Protein AF-A0A810NNA7-F1 (afdb_monomer_lite)

Radius of gyration: 15.78 Å; chains: 1; bounding box: 40×33×38 Å

Foldseek 3Di:
DADPQKAFLEKDKFKDDDPQKGWQWKDFDDPPLVPRGGIDTDMDGAPPDDDDMDMDMDTDIDHDFAKDKWKDKFDWDQFKTKDKTFDDPPKWFSYKIKHKDDDPDPSRFKDWDDFFADDDVSTGITITIMGGHPVGDDGTIMMMMMTIIHD

Secondary structure (DSSP, 8-state):
-PPTT-EEEEEEEEEESSSSEEEEEEEEE---TT---EEEEEEEE-TT--S--EEEEEEEEES--S-EEEEEEPPPBSS--EEEEEPPTT-EEEEEEEEEE-SSSGGGTEEEEEEEEESGGG-SEEEEEEEE-SS--SS-BEEEEEEEEE-

pLDDT: mean 82.57, std 8.94, range [53.72, 94.69]

Structure (mmCIF, N/CA/C/O backbone):
data_AF-A0A810NNA7-F1
#
_entry.id   AF-A0A810NNA7-F1
#
loop_
_atom_site.group_PDB
_atom_site.id
_atom_site.type_symbol
_atom_site.label_atom_id
_atom_site.label_alt_id
_atom_site.label_comp_id
_atom_site.label_asym_id
_atom_site.label_entity_id
_atom_site.label_seq_id
_atom_site.pdbx_PDB_ins_code
_atom_site.Cartn_x
_atom_site.Cartn_y
_atom_site.Cartn_z
_atom_site.occupancy
_atom_site.B_iso_or_equiv
_atom_site.auth_seq_id
_atom_site.auth_comp_id
_atom_site.auth_asym_id
_atom_site.auth_atom_id
_atom_site.pdbx_PDB_model_num
ATOM 1 N N . MET A 1 1 ? -13.422 -13.383 1.425 1.00 84.19 1 MET A N 1
ATOM 2 C CA . MET A 1 1 ? -14.354 -12.296 1.809 1.00 84.19 1 MET A CA 1
ATOM 3 C C . MET A 1 1 ? -14.738 -12.455 3.272 1.00 84.19 1 MET A C 1
ATOM 5 O O . MET A 1 1 ? -14.648 -13.567 3.780 1.00 84.19 1 MET A O 1
ATOM 9 N N . CYS A 1 2 ? -15.146 -11.376 3.935 1.00 86.75 2 CYS A N 1
ATOM 10 C CA . CYS A 1 2 ? -15.689 -11.395 5.289 1.00 86.75 2 CYS A CA 1
ATOM 11 C C . CYS A 1 2 ? -17.140 -11.884 5.304 1.00 86.75 2 CYS A C 1
ATOM 13 O O . CYS A 1 2 ? -17.893 -11.626 4.363 1.00 86.75 2 CYS A O 1
ATOM 15 N N . SER A 1 3 ? -17.526 -12.564 6.386 1.00 88.81 3 SER A N 1
ATOM 16 C CA . SER A 1 3 ? -18.912 -12.962 6.628 1.00 88.81 3 SER A CA 1
ATOM 17 C C . SER A 1 3 ? -19.827 -11.749 6.814 1.00 88.81 3 SER A C 1
ATOM 19 O O . SER A 1 3 ? -19.375 -10.617 7.010 1.00 88.81 3 SER A O 1
ATOM 21 N N . GLU A 1 4 ? -21.136 -11.979 6.726 1.00 85.81 4 GLU A N 1
ATOM 22 C CA . GLU A 1 4 ? -22.126 -10.914 6.830 1.00 85.81 4 GLU A CA 1
ATOM 23 C C . GLU A 1 4 ? -21.995 -10.112 8.136 1.00 85.81 4 GLU A C 1
ATOM 25 O O . GLU A 1 4 ? -21.722 -10.654 9.207 1.00 85.81 4 GLU A O 1
ATOM 30 N N . GLY A 1 5 ? -22.121 -8.785 8.027 1.00 84.19 5 GLY A N 1
ATOM 31 C CA . GLY A 1 5 ? -21.980 -7.852 9.148 1.00 84.19 5 GLY A CA 1
ATOM 32 C C . GLY A 1 5 ? -20.537 -7.591 9.599 1.00 84.19 5 GLY A C 1
ATOM 33 O O . GLY A 1 5 ? -20.304 -6.625 10.324 1.00 84.19 5 GLY A O 1
ATOM 34 N N . LYS A 1 6 ? -19.556 -8.386 9.152 1.00 86.75 6 LYS A N 1
ATOM 35 C CA . LYS A 1 6 ? -18.135 -8.157 9.441 1.00 86.75 6 LYS A CA 1
ATOM 36 C C . LYS A 1 6 ? -17.492 -7.246 8.395 1.00 86.75 6 LYS A C 1
ATOM 38 O O . LYS A 1 6 ? -17.870 -7.251 7.222 1.00 86.75 6 LYS A O 1
ATOM 43 N N . ARG A 1 7 ? -16.485 -6.491 8.827 1.00 86.00 7 ARG A N 1
ATOM 44 C CA . ARG A 1 7 ? -15.628 -5.655 7.978 1.00 86.00 7 ARG A CA 1
ATOM 45 C C . ARG A 1 7 ? -14.187 -6.139 8.060 1.00 86.00 7 ARG A C 1
ATOM 47 O O . ARG A 1 7 ? -13.773 -6.731 9.058 1.00 86.00 7 ARG A O 1
ATOM 54 N N . VAL A 1 8 ? -13.438 -5.916 6.992 1.00 83.88 8 VAL A N 1
ATOM 55 C CA . VAL A 1 8 ? -12.007 -6.202 6.918 1.00 83.88 8 VAL A CA 1
ATOM 56 C C . VAL A 1 8 ? -11.275 -5.288 7.901 1.00 83.88 8 VAL A C 1
ATOM 58 O O . VAL A 1 8 ? -11.387 -4.069 7.840 1.00 83.88 8 VAL A O 1
ATOM 61 N N . LEU A 1 9 ? -10.509 -5.901 8.796 1.00 82.94 9 LEU A N 1
ATOM 62 C CA . LEU A 1 9 ? -9.582 -5.244 9.714 1.00 82.94 9 LEU A CA 1
ATOM 63 C C . LEU A 1 9 ? -8.131 -5.460 9.278 1.00 82.94 9 LEU A C 1
ATOM 65 O O . LEU A 1 9 ? -7.292 -4.584 9.425 1.00 82.94 9 LEU A O 1
ATOM 69 N N . GLY A 1 10 ? -7.850 -6.643 8.733 1.00 79.12 10 GLY A N 1
ATOM 70 C CA . GLY A 1 10 ? -6.534 -7.105 8.310 1.00 79.12 10 GLY A CA 1
ATOM 71 C C . GLY A 1 10 ? -6.601 -7.715 6.912 1.00 79.12 10 GLY A C 1
ATOM 72 O O . GLY A 1 10 ? -7.617 -8.287 6.541 1.00 79.12 10 GLY A O 1
ATOM 73 N N . ILE A 1 11 ? -5.530 -7.630 6.135 1.00 82.62 11 ILE A N 1
ATOM 74 C CA . ILE A 1 11 ? -5.318 -8.350 4.875 1.00 82.62 11 ILE A CA 1
ATOM 75 C C . ILE A 1 11 ? -3.831 -8.677 4.761 1.00 82.62 11 ILE A C 1
ATOM 77 O O . ILE A 1 11 ? -2.976 -7.961 5.293 1.00 82.62 11 ILE A O 1
ATOM 81 N N . GLY A 1 12 ? -3.526 -9.750 4.056 1.00 81.12 12 GLY A N 1
ATOM 82 C CA . GLY A 1 12 ? -2.164 -10.138 3.738 1.00 81.12 12 GLY A CA 1
ATOM 83 C C . GLY A 1 12 ? -2.165 -11.088 2.558 1.00 81.12 12 GLY A C 1
ATOM 84 O O . GLY A 1 12 ? -3.213 -11.582 2.136 1.00 81.12 12 GLY A O 1
ATOM 85 N N . GLY A 1 13 ? -0.994 -11.300 1.985 1.00 83.25 13 GLY A N 1
ATOM 86 C CA . GLY A 1 13 ? -0.861 -12.161 0.831 1.00 83.25 13 GLY A CA 1
ATOM 87 C C . GLY A 1 13 ? 0.577 -12.273 0.372 1.00 83.25 13 GLY A C 1
ATOM 88 O O . GLY A 1 13 ? 1.452 -11.553 0.849 1.00 83.25 13 GLY A O 1
ATOM 89 N N . ALA A 1 14 ? 0.797 -13.205 -0.540 1.00 84.38 14 ALA A N 1
ATOM 90 C CA . ALA A 1 14 ? 2.090 -13.484 -1.131 1.00 84.38 14 ALA A CA 1
ATOM 91 C C . ALA A 1 14 ? 1.912 -13.935 -2.583 1.00 84.38 14 ALA A C 1
ATOM 93 O O . ALA A 1 14 ? 0.919 -14.584 -2.927 1.00 84.38 14 ALA A O 1
ATOM 94 N N . ALA A 1 15 ? 2.901 -13.620 -3.418 1.00 86.62 15 ALA A N 1
ATOM 95 C CA . ALA A 1 15 ? 3.072 -14.305 -4.690 1.00 86.62 15 ALA A CA 1
ATOM 96 C C . ALA A 1 15 ? 3.450 -15.770 -4.422 1.00 86.62 15 ALA A C 1
ATOM 98 O O . ALA A 1 15 ? 4.248 -16.060 -3.530 1.00 86.62 15 ALA A O 1
ATOM 99 N N . VAL A 1 16 ? 2.852 -16.694 -5.171 1.00 87.50 16 VAL A N 1
ATOM 100 C CA . VAL A 1 16 ? 3.096 -18.137 -5.058 1.00 87.50 16 VAL A CA 1
ATOM 101 C C . VAL A 1 16 ? 3.317 -18.744 -6.441 1.00 87.50 16 VAL A C 1
ATOM 103 O O . VAL A 1 16 ? 2.749 -18.274 -7.422 1.00 87.50 16 VAL A O 1
ATOM 106 N N . GLY A 1 17 ? 4.102 -19.820 -6.514 1.00 73.81 17 GLY A N 1
ATOM 107 C CA . GLY A 1 17 ? 4.319 -20.573 -7.755 1.00 73.81 17 GLY A CA 1
ATOM 108 C C . GLY A 1 17 ? 5.411 -19.996 -8.663 1.00 73.81 17 GLY A C 1
ATOM 109 O O . GLY A 1 17 ? 5.123 -19.395 -9.685 1.00 73.81 17 GLY A O 1
ATOM 110 N N . GLY A 1 18 ? 6.677 -20.244 -8.324 1.00 68.94 18 GLY A N 1
ATOM 111 C CA . GLY A 1 18 ? 7.834 -19.895 -9.159 1.00 68.94 18 GLY A CA 1
ATOM 112 C C . GLY A 1 18 ? 8.689 -18.754 -8.604 1.00 68.94 18 GLY A C 1
ATOM 113 O O . GLY A 1 18 ? 8.320 -18.085 -7.640 1.00 68.94 18 GLY A O 1
ATOM 114 N N . HIS A 1 19 ? 9.864 -18.576 -9.206 1.00 73.88 19 HIS A N 1
ATOM 115 C CA . HIS A 1 19 ? 10.753 -17.432 -8.984 1.00 73.88 19 HIS A CA 1
ATOM 116 C C . HIS A 1 19 ? 10.384 -16.318 -9.970 1.00 73.88 19 HIS A C 1
ATOM 118 O O . HIS A 1 19 ? 9.740 -16.610 -10.974 1.00 73.88 19 HIS A O 1
ATOM 124 N N . HIS A 1 20 ? 10.800 -15.077 -9.709 1.00 83.56 20 HIS A N 1
ATOM 125 C CA . HIS A 1 20 ? 10.613 -13.955 -10.642 1.00 83.56 20 HIS A CA 1
ATOM 126 C C . HIS A 1 20 ? 9.165 -13.453 -10.801 1.00 83.56 20 HIS A C 1
ATOM 128 O O . HIS A 1 20 ? 8.763 -12.936 -11.843 1.00 83.56 20 HIS A O 1
ATOM 134 N N . PHE A 1 21 ? 8.368 -13.589 -9.735 1.00 83.44 21 PHE A N 1
ATOM 135 C CA . PHE A 1 21 ? 7.030 -13.010 -9.615 1.00 83.44 21 PHE A CA 1
ATOM 136 C C . PHE A 1 21 ? 6.940 -12.167 -8.351 1.00 83.44 21 PHE A C 1
ATOM 138 O O . PHE A 1 21 ? 7.464 -12.538 -7.299 1.00 83.44 21 PHE A O 1
ATOM 145 N N . LYS A 1 22 ? 6.231 -11.048 -8.442 1.00 80.94 22 LYS A N 1
ATOM 146 C CA . LYS A 1 22 ? 6.091 -10.084 -7.353 1.00 80.94 22 LYS A CA 1
ATOM 147 C C . LYS A 1 22 ? 4.633 -9.758 -7.090 1.00 80.94 22 LYS A C 1
ATOM 149 O O . LYS A 1 22 ? 3.809 -9.706 -8.001 1.00 80.94 22 LYS A O 1
ATOM 154 N N . LEU A 1 23 ? 4.327 -9.540 -5.814 1.00 79.06 23 LEU A N 1
ATOM 155 C CA . LEU A 1 23 ? 3.056 -8.972 -5.390 1.00 79.06 23 LEU A CA 1
ATOM 156 C C . LEU A 1 23 ? 3.078 -7.479 -5.731 1.00 79.06 23 LEU A C 1
ATOM 158 O O . LEU A 1 23 ? 3.846 -6.720 -5.148 1.00 79.06 23 LEU A O 1
ATOM 162 N N . ILE A 1 24 ? 2.252 -7.083 -6.692 1.00 77.75 24 ILE A N 1
ATOM 163 C CA . ILE A 1 24 ? 2.183 -5.712 -7.208 1.00 77.75 24 ILE A CA 1
ATOM 164 C C . ILE A 1 24 ? 1.176 -4.880 -6.426 1.00 77.75 24 ILE A C 1
ATOM 166 O O . ILE A 1 24 ? 1.397 -3.701 -6.153 1.00 77.75 24 ILE A O 1
ATOM 170 N N . SER A 1 25 ? 0.057 -5.497 -6.057 1.00 78.25 25 SER A N 1
ATOM 171 C CA . SER A 1 25 ? -0.989 -4.824 -5.304 1.00 78.25 25 SER A CA 1
ATOM 172 C C . SER A 1 25 ? -1.616 -5.756 -4.289 1.00 78.25 25 SER A C 1
ATOM 174 O O . SER A 1 25 ? -1.780 -6.955 -4.527 1.00 78.25 25 SER A O 1
ATOM 176 N N . ILE A 1 26 ? -1.985 -5.186 -3.144 1.00 77.56 26 ILE A N 1
ATOM 177 C CA . ILE A 1 26 ? -2.857 -5.843 -2.181 1.00 77.56 26 ILE A CA 1
ATOM 178 C C . ILE A 1 26 ? -3.761 -4.798 -1.529 1.00 77.56 26 ILE A C 1
ATOM 180 O O . ILE A 1 26 ? -3.307 -3.941 -0.770 1.00 77.56 26 ILE A O 1
ATOM 184 N N . HIS A 1 27 ? -5.054 -4.841 -1.832 1.00 76.38 27 HIS A N 1
ATOM 185 C CA . HIS A 1 27 ? -6.004 -3.814 -1.404 1.00 76.38 27 HIS A CA 1
ATOM 186 C C . HIS A 1 27 ? -7.381 -4.401 -1.077 1.00 76.38 27 HIS A C 1
ATOM 188 O O . HIS A 1 27 ? -7.747 -5.469 -1.578 1.00 76.38 27 HIS A O 1
ATOM 194 N N . PRO A 1 28 ? -8.168 -3.745 -0.209 1.00 74.62 28 PRO A N 1
ATOM 195 C CA . PRO A 1 28 ? -9.556 -4.125 -0.020 1.00 74.62 28 PRO A CA 1
ATOM 196 C C . PRO A 1 28 ? -10.359 -3.971 -1.318 1.00 74.62 28 PRO A C 1
ATOM 198 O O . PRO A 1 28 ? -10.069 -3.138 -2.177 1.00 74.62 28 PRO A O 1
ATOM 201 N N . HIS A 1 29 ? -11.379 -4.809 -1.457 1.00 69.50 29 HIS A N 1
ATOM 202 C CA . HIS A 1 29 ? -12.368 -4.712 -2.521 1.00 69.50 29 HIS A CA 1
ATOM 203 C C . HIS A 1 29 ? -13.384 -3.640 -2.128 1.00 69.50 29 HIS A C 1
ATOM 205 O O . HIS A 1 29 ? -14.092 -3.826 -1.137 1.00 69.50 29 HIS A O 1
ATOM 211 N N . ASN A 1 30 ? -13.464 -2.568 -2.919 1.00 62.31 30 ASN A N 1
ATOM 212 C CA . ASN A 1 30 ? -14.195 -1.332 -2.628 1.00 62.31 30 ASN A CA 1
ATOM 213 C C . ASN A 1 30 ? -13.622 -0.581 -1.409 1.00 62.31 30 ASN A C 1
ATOM 215 O O . ASN A 1 30 ? -13.561 -1.102 -0.299 1.00 62.31 30 ASN A O 1
ATOM 219 N N . THR A 1 31 ? -13.223 0.675 -1.607 1.00 60.62 31 THR A N 1
ATOM 220 C CA . THR A 1 31 ? -12.681 1.552 -0.549 1.00 60.62 31 THR A CA 1
ATOM 221 C C . THR A 1 31 ? -13.768 2.290 0.236 1.00 60.62 31 THR A C 1
ATOM 223 O O . THR A 1 31 ? -13.461 3.015 1.179 1.00 60.62 31 THR A O 1
ATOM 226 N N . LEU A 1 32 ? -15.045 2.088 -0.113 1.00 59.22 32 LEU A N 1
ATOM 227 C CA . LEU A 1 32 ? -16.169 2.654 0.628 1.00 59.22 32 LEU A CA 1
ATOM 228 C C . LEU A 1 32 ? -16.202 2.068 2.055 1.00 59.22 32 LEU A C 1
ATOM 230 O O . LEU A 1 32 ? -16.292 0.841 2.193 1.00 59.22 32 LEU A O 1
ATOM 234 N N . PRO A 1 33 ? -16.185 2.909 3.110 1.00 53.72 33 PRO A N 1
ATOM 235 C CA . PRO A 1 33 ? -16.073 2.464 4.503 1.00 53.72 33 PRO A CA 1
ATOM 236 C C . PRO A 1 33 ? -17.109 1.408 4.910 1.00 53.72 33 PRO A C 1
ATOM 238 O O . PRO A 1 33 ? -16.816 0.533 5.727 1.00 53.72 33 PRO A O 1
ATOM 241 N N . ASP A 1 34 ? -18.307 1.448 4.316 1.00 58.03 34 ASP A N 1
ATOM 242 C CA . ASP A 1 34 ? -19.434 0.574 4.657 1.00 58.03 34 ASP A CA 1
ATOM 243 C C . ASP A 1 34 ? -19.461 -0.784 3.946 1.00 58.03 34 ASP A C 1
ATOM 245 O O . ASP A 1 34 ? -20.245 -1.660 4.322 1.00 58.03 34 ASP A O 1
ATOM 249 N N . VAL A 1 35 ? -18.573 -1.006 2.971 1.00 65.38 35 VAL A N 1
ATOM 250 C CA . VAL A 1 35 ? -18.588 -2.209 2.113 1.00 65.38 35 VAL A CA 1
ATOM 251 C C . VAL A 1 35 ? -17.230 -2.921 2.074 1.00 65.38 35 VAL A C 1
ATOM 253 O O . VAL A 1 35 ? -16.998 -3.796 1.241 1.00 65.38 35 VAL A O 1
ATOM 256 N N . LEU A 1 36 ? -16.339 -2.608 3.017 1.00 74.88 36 LEU A N 1
ATOM 257 C CA . LEU A 1 36 ? -14.990 -3.172 3.130 1.00 74.88 36 LEU A CA 1
ATOM 258 C C . LEU A 1 36 ? -15.036 -4.652 3.565 1.00 74.88 36 LEU A C 1
ATOM 260 O O . LEU A 1 36 ? -14.809 -4.997 4.723 1.00 74.88 36 LEU A O 1
ATOM 264 N N . ARG A 1 37 ? -15.416 -5.547 2.644 1.00 81.19 37 ARG A N 1
ATOM 265 C CA . ARG A 1 37 ? -15.677 -6.981 2.901 1.00 81.19 37 ARG A CA 1
ATOM 266 C C . ARG A 1 37 ? -14.793 -7.928 2.099 1.00 81.19 37 ARG A C 1
ATOM 268 O O . ARG A 1 37 ? -14.736 -9.121 2.396 1.00 81.19 37 ARG A O 1
ATOM 275 N N . GLY A 1 38 ? -14.142 -7.440 1.055 1.00 80.62 38 GLY A N 1
ATOM 276 C CA . GLY A 1 38 ? -13.303 -8.251 0.181 1.00 80.62 38 GLY A CA 1
ATOM 277 C C . GLY A 1 38 ? -11.877 -7.741 0.144 1.00 80.62 38 GLY A C 1
ATOM 278 O O . GLY A 1 38 ? -11.570 -6.667 0.654 1.00 80.62 38 GLY A O 1
ATOM 279 N N . VAL A 1 39 ? -11.014 -8.537 -0.471 1.00 82.31 39 VAL A N 1
ATOM 280 C CA . VAL A 1 39 ? -9.596 -8.253 -0.649 1.00 82.31 39 VAL A CA 1
ATOM 281 C C . VAL A 1 39 ? -9.202 -8.762 -2.01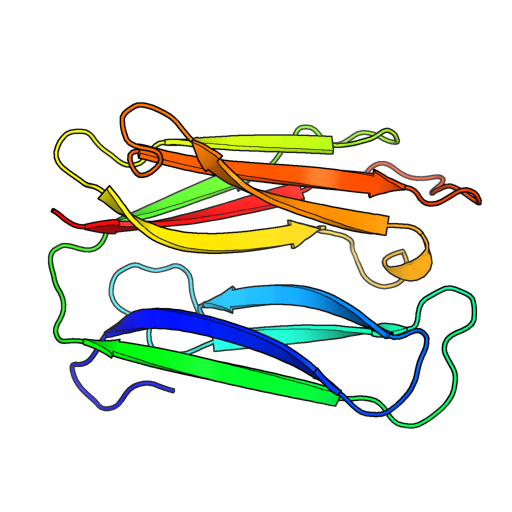8 1.00 82.31 39 VAL A C 1
ATOM 283 O O . VAL A 1 39 ? -9.602 -9.866 -2.384 1.00 82.31 39 VAL A O 1
ATOM 286 N N . SER A 1 40 ? -8.417 -7.967 -2.733 1.00 82.19 40 SER A N 1
ATOM 287 C CA . SER A 1 40 ? -7.821 -8.335 -4.009 1.00 82.19 40 SER A CA 1
ATOM 288 C C . SER A 1 40 ? -6.307 -8.209 -3.920 1.00 82.19 40 SER A C 1
ATOM 290 O O . SER A 1 40 ? -5.778 -7.350 -3.209 1.00 82.19 40 SER A O 1
ATOM 292 N N . ALA A 1 41 ? -5.622 -9.096 -4.629 1.00 83.44 41 ALA A N 1
ATOM 293 C CA . ALA A 1 41 ? -4.180 -9.086 -4.775 1.00 83.44 41 ALA A CA 1
ATOM 294 C C . ALA A 1 41 ? -3.834 -9.301 -6.245 1.00 83.44 41 ALA A C 1
ATOM 296 O O . ALA A 1 41 ? -4.442 -10.155 -6.893 1.00 83.44 41 ALA A O 1
ATOM 297 N N . THR A 1 42 ? -2.851 -8.560 -6.745 1.00 82.62 42 THR A N 1
ATOM 298 C CA . THR A 1 42 ? -2.321 -8.742 -8.099 1.00 82.62 42 THR A CA 1
ATOM 299 C C . THR A 1 42 ? -0.875 -9.183 -8.009 1.00 82.62 42 THR A C 1
ATOM 301 O O . THR A 1 42 ? -0.074 -8.571 -7.302 1.00 82.62 42 THR A O 1
ATOM 304 N N . VAL A 1 43 ? -0.547 -10.251 -8.728 1.00 83.50 43 VAL A N 1
ATOM 305 C CA . VAL A 1 43 ? 0.817 -10.756 -8.888 1.00 83.50 43 VAL A CA 1
ATOM 306 C C . VAL A 1 43 ? 1.172 -10.655 -10.360 1.00 83.50 43 VAL A C 1
ATOM 308 O O . VAL A 1 43 ? 0.350 -10.997 -11.209 1.00 83.50 43 VAL A O 1
ATOM 311 N N . ALA A 1 44 ? 2.381 -10.192 -10.648 1.00 81.31 44 ALA A N 1
ATOM 312 C CA . ALA A 1 44 ? 2.903 -10.099 -12.004 1.00 81.31 44 ALA A CA 1
ATOM 313 C C . ALA A 1 44 ? 4.330 -10.669 -12.071 1.00 81.31 44 ALA A C 1
ATOM 315 O O . ALA A 1 44 ? 5.043 -10.639 -11.060 1.00 81.31 44 ALA A O 1
ATOM 316 N N . PRO A 1 45 ? 4.749 -11.196 -13.235 1.00 81.06 45 PRO A N 1
ATOM 317 C CA . PRO A 1 45 ? 6.151 -11.513 -13.489 1.00 81.06 45 PRO A CA 1
ATOM 318 C C . PRO A 1 45 ? 7.025 -10.251 -13.495 1.00 81.06 45 PRO A C 1
ATOM 320 O O . PRO A 1 45 ? 6.555 -9.168 -13.846 1.00 81.06 45 PRO A O 1
ATOM 323 N N . ASP A 1 46 ? 8.303 -10.404 -13.152 1.00 78.50 46 ASP A N 1
ATOM 324 C CA . ASP A 1 46 ? 9.351 -9.434 -13.499 1.00 78.50 46 ASP A CA 1
ATOM 325 C C . ASP A 1 46 ? 9.824 -9.619 -14.968 1.00 78.50 46 ASP A C 1
ATOM 327 O O . ASP A 1 46 ? 9.193 -10.316 -15.774 1.00 78.50 46 ASP A O 1
ATOM 331 N N . GLU A 1 47 ? 10.915 -8.972 -15.376 1.00 78.50 47 GLU A N 1
ATOM 332 C CA . GLU A 1 47 ? 11.532 -9.057 -16.713 1.00 78.50 47 GLU A CA 1
ATOM 333 C C . GLU A 1 47 ? 11.919 -10.487 -17.117 1.00 78.50 47 GLU A C 1
ATOM 335 O O . GLU A 1 47 ? 11.928 -10.834 -18.299 1.00 78.50 47 GLU A O 1
ATOM 340 N N . THR A 1 48 ? 12.190 -11.337 -16.136 1.00 81.88 48 THR A N 1
ATOM 341 C CA . THR A 1 48 ? 12.662 -12.717 -16.290 1.00 81.88 48 THR A CA 1
ATOM 342 C C . THR A 1 48 ? 11.604 -13.766 -15.935 1.00 81.88 48 THR A C 1
ATOM 344 O O . THR A 1 48 ? 11.816 -14.964 -16.144 1.00 81.88 48 THR A O 1
ATOM 347 N N . GLY A 1 49 ? 10.443 -13.329 -15.435 1.00 76.50 49 GLY A N 1
ATOM 348 C CA . GLY A 1 49 ? 9.351 -14.193 -15.003 1.00 76.50 49 GLY A CA 1
ATOM 349 C C . GLY A 1 49 ? 8.810 -15.096 -16.112 1.00 76.50 49 GLY A C 1
ATOM 350 O O . GLY A 1 49 ? 8.330 -14.639 -17.149 1.00 76.50 49 GLY A O 1
ATOM 351 N N . CYS A 1 50 ? 8.836 -16.405 -15.864 1.00 71.44 50 CYS A N 1
ATOM 352 C CA . CYS A 1 50 ? 8.248 -17.424 -16.727 1.00 71.44 50 CYS A CA 1
ATOM 353 C C . CYS A 1 50 ? 7.639 -18.559 -15.884 1.00 71.44 50 CYS A C 1
ATOM 355 O O . CYS A 1 50 ? 8.129 -18.883 -14.804 1.00 71.44 50 CYS A O 1
ATOM 357 N N . GLY A 1 51 ? 6.543 -19.165 -16.356 1.00 79.50 51 GLY A N 1
ATOM 358 C CA . GLY A 1 51 ? 5.865 -20.274 -15.667 1.00 79.50 51 GLY A CA 1
ATOM 359 C C . GLY A 1 51 ? 4.513 -19.922 -15.035 1.00 79.50 51 GLY A C 1
ATOM 360 O O . GLY A 1 51 ? 3.919 -18.886 -15.324 1.00 79.50 51 GLY A O 1
ATOM 361 N N . ARG A 1 52 ? 3.982 -20.846 -14.218 1.00 84.12 52 ARG A N 1
ATOM 362 C CA . ARG A 1 52 ? 2.672 -20.711 -13.558 1.00 84.12 52 ARG A CA 1
ATOM 363 C C . ARG A 1 52 ? 2.823 -20.070 -12.190 1.00 84.12 52 ARG A C 1
ATOM 365 O O . ARG A 1 52 ? 3.332 -20.720 -11.285 1.00 84.12 52 ARG A O 1
ATOM 372 N N . PHE A 1 53 ? 2.261 -18.882 -12.049 1.00 86.69 53 PHE A N 1
ATOM 373 C CA . PHE A 1 53 ? 2.210 -18.124 -10.810 1.00 86.69 53 PHE A CA 1
ATOM 374 C C . PHE A 1 53 ? 0.773 -17.937 -10.329 1.00 86.69 53 PHE A C 1
ATOM 376 O O . PHE A 1 53 ? -0.197 -18.172 -11.053 1.00 86.69 53 PHE A O 1
ATOM 383 N N . GLY A 1 54 ? 0.643 -17.487 -9.089 1.00 87.69 54 GLY A N 1
ATOM 384 C CA . GLY A 1 54 ? -0.616 -17.088 -8.492 1.00 87.69 54 GLY A CA 1
ATOM 385 C C . GLY A 1 54 ? -0.403 -16.185 -7.286 1.00 87.69 54 GLY A C 1
ATOM 386 O O . GLY A 1 54 ? 0.721 -15.851 -6.909 1.00 87.69 54 GLY A O 1
ATOM 387 N N . ALA A 1 55 ? -1.512 -15.813 -6.661 1.00 87.38 55 ALA A N 1
ATOM 388 C CA . ALA A 1 55 ? -1.526 -15.095 -5.399 1.00 87.38 55 ALA A CA 1
ATOM 389 C C . ALA A 1 55 ? -2.196 -15.965 -4.336 1.00 87.38 55 ALA A C 1
ATOM 391 O O . ALA A 1 55 ? -3.276 -16.513 -4.565 1.00 87.38 55 ALA A O 1
ATOM 392 N N . TRP A 1 56 ? -1.589 -16.052 -3.155 1.00 87.88 56 TRP A N 1
ATO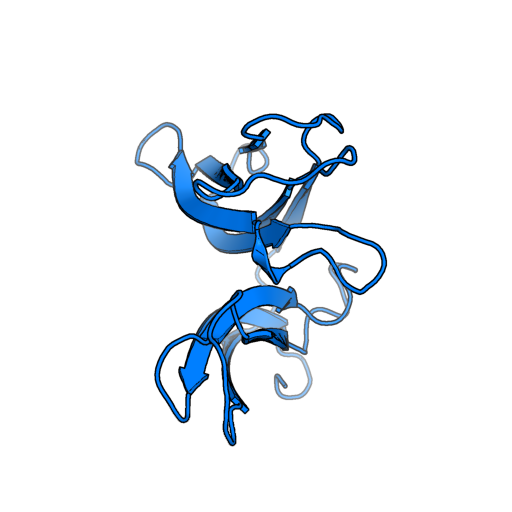M 393 C CA . TRP A 1 56 ? -2.307 -16.445 -1.949 1.00 87.88 56 TRP A CA 1
ATOM 394 C C . TRP A 1 56 ? -2.674 -15.179 -1.182 1.00 87.88 56 TRP A C 1
ATOM 396 O O . TRP A 1 56 ? -1.809 -14.347 -0.920 1.00 87.88 56 TRP A O 1
ATOM 406 N N . VAL A 1 57 ? -3.953 -15.008 -0.847 1.00 87.56 57 VAL A N 1
ATOM 407 C CA . VAL A 1 57 ? -4.472 -13.797 -0.204 1.00 87.56 57 VAL A CA 1
ATOM 408 C C . VAL A 1 57 ? -5.466 -14.155 0.892 1.00 87.56 57 VAL A C 1
ATOM 410 O O . VAL A 1 57 ? -6.269 -15.077 0.745 1.00 87.56 57 VAL A O 1
ATOM 413 N N . TYR A 1 58 ? -5.425 -13.417 1.997 1.00 87.25 58 TYR A N 1
ATOM 414 C CA . TYR A 1 58 ? -6.334 -13.591 3.122 1.00 87.25 58 TYR A CA 1
ATOM 415 C C . TYR A 1 58 ? -6.813 -12.248 3.679 1.00 87.25 58 TYR A C 1
ATOM 417 O O . TYR A 1 58 ? -6.197 -11.199 3.478 1.00 87.25 58 TYR A O 1
ATOM 425 N N . ALA A 1 59 ? -7.928 -12.305 4.406 1.00 87.31 59 ALA A N 1
ATOM 426 C CA . ALA A 1 59 ? -8.510 -11.186 5.132 1.00 87.31 59 ALA A CA 1
ATOM 427 C C . ALA A 1 59 ? -8.771 -11.590 6.589 1.00 87.31 59 ALA A C 1
ATOM 429 O O . ALA A 1 59 ? -9.222 -12.702 6.855 1.00 87.31 59 ALA A O 1
ATOM 430 N N . ILE A 1 60 ? -8.528 -10.669 7.514 1.00 87.38 60 ILE A N 1
ATOM 431 C CA . ILE A 1 60 ? -8.903 -10.745 8.925 1.00 87.38 60 ILE A CA 1
ATOM 432 C C . ILE A 1 60 ? -10.116 -9.841 9.098 1.00 87.38 60 ILE A C 1
ATOM 434 O O . ILE A 1 60 ? -10.077 -8.667 8.727 1.00 87.38 60 ILE A O 1
ATOM 438 N N . CYS A 1 61 ? -11.192 -10.386 9.651 1.00 88.12 61 CYS A N 1
ATOM 439 C CA . CYS A 1 61 ? -12.485 -9.719 9.715 1.00 88.12 61 CYS A CA 1
ATOM 440 C C . CYS A 1 61 ? -12.922 -9.508 11.165 1.00 88.12 61 CYS A C 1
ATOM 442 O O . CYS A 1 61 ? -12.773 -10.400 11.999 1.00 88.12 61 CYS A O 1
ATOM 444 N N . SER A 1 62 ? -13.517 -8.354 11.453 1.00 86.00 62 SER A N 1
ATOM 445 C CA . SER A 1 62 ? -14.059 -8.009 12.770 1.00 86.00 62 SER A CA 1
ATOM 446 C C . SER A 1 62 ? -15.461 -7.415 12.651 1.00 86.00 62 SER A C 1
ATOM 448 O O . SER A 1 62 ? -15.939 -7.122 11.555 1.00 86.00 62 SER A O 1
ATOM 450 N N . ASN A 1 63 ? -16.142 -7.219 13.785 1.00 87.38 63 ASN A N 1
ATOM 451 C CA . ASN A 1 63 ? -17.261 -6.272 13.813 1.00 87.38 63 ASN A CA 1
ATOM 452 C C . ASN A 1 63 ? -16.752 -4.872 13.402 1.00 87.38 63 ASN A C 1
ATOM 454 O O . ASN A 1 63 ? -15.561 -4.600 13.587 1.00 87.38 63 ASN A O 1
ATOM 458 N N . PRO A 1 64 ? -17.605 -3.992 12.849 1.00 78.50 64 PRO A N 1
ATOM 459 C CA . PRO A 1 64 ? -17.225 -2.609 12.570 1.00 78.50 64 PRO A CA 1
ATOM 460 C C . PRO A 1 64 ? -16.739 -1.912 13.849 1.00 78.50 64 PRO A C 1
ATOM 462 O O . PRO A 1 64 ? -17.414 -1.988 14.873 1.00 78.50 64 PRO A O 1
ATOM 465 N N . ILE A 1 65 ? -15.589 -1.236 13.789 1.00 78.56 65 ILE A N 1
ATOM 466 C CA . ILE A 1 65 ? -14.963 -0.558 14.944 1.00 78.56 65 ILE A 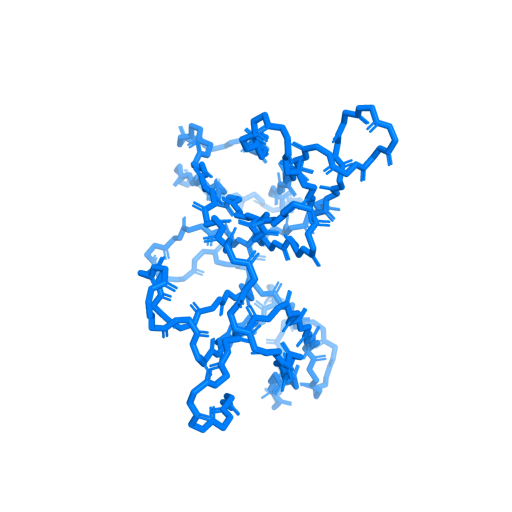CA 1
ATOM 467 C C . ILE A 1 65 ? -14.712 0.941 14.701 1.00 78.56 65 ILE A C 1
ATOM 469 O O . ILE A 1 65 ? -13.671 1.455 15.075 1.00 78.56 65 ILE A O 1
ATOM 473 N N . GLY A 1 66 ? -15.627 1.665 14.047 1.00 75.62 66 GLY A N 1
ATOM 474 C CA . GLY A 1 66 ? -15.376 3.079 13.708 1.00 75.62 66 GLY A CA 1
ATOM 475 C C . GLY A 1 66 ? -14.160 3.229 12.785 1.00 75.62 66 GLY A C 1
ATOM 476 O O . GLY A 1 66 ? -13.231 3.976 13.069 1.00 75.62 66 GLY A O 1
ATOM 477 N N . GLN A 1 67 ? -14.134 2.429 11.717 1.00 79.69 67 GLN A N 1
ATOM 478 C CA . GLN A 1 67 ? -12.994 2.334 10.811 1.00 79.69 67 GLN A CA 1
ATOM 479 C C . GLN A 1 67 ? -12.972 3.500 9.822 1.00 79.69 67 GLN A C 1
ATOM 481 O O . GLN A 1 67 ? -13.986 3.821 9.202 1.00 79.69 67 GLN A O 1
ATOM 486 N N . HIS A 1 68 ? -11.787 4.059 9.616 1.00 83.38 68 HIS A N 1
ATOM 487 C CA . HIS A 1 68 ? -11.493 5.075 8.620 1.00 83.38 68 HIS A CA 1
ATOM 488 C C . HIS A 1 68 ? -10.513 4.505 7.603 1.00 83.38 68 HIS A C 1
ATOM 490 O O . HIS A 1 68 ? -9.440 4.028 7.968 1.00 83.38 68 HIS A O 1
ATOM 496 N N . VAL A 1 69 ? -10.872 4.570 6.325 1.00 85.06 69 VAL A N 1
ATOM 497 C CA . VAL A 1 69 ? -9.914 4.342 5.245 1.00 85.06 69 VAL A CA 1
ATOM 498 C C . VAL A 1 69 ? -9.276 5.681 4.929 1.00 85.06 69 VAL A C 1
ATOM 500 O O . VAL A 1 69 ? -9.985 6.637 4.619 1.00 85.06 69 VAL A O 1
ATOM 503 N N . VAL A 1 70 ? -7.955 5.747 5.017 1.00 89.12 70 VAL A N 1
ATOM 504 C CA . VAL A 1 70 ? -7.179 6.878 4.510 1.00 89.12 70 VAL A CA 1
ATOM 505 C C . VAL A 1 70 ? -6.322 6.405 3.355 1.00 89.12 70 VAL A C 1
ATOM 507 O O . VAL A 1 70 ? -5.835 5.273 3.367 1.00 89.12 70 VAL A O 1
ATOM 510 N N . SER A 1 71 ? -6.144 7.265 2.364 1.00 90.38 71 SER A N 1
ATOM 511 C CA . SER A 1 71 ? -5.324 6.976 1.197 1.00 90.38 71 SER A CA 1
ATOM 512 C C . SER A 1 71 ? -4.681 8.237 0.651 1.00 90.38 71 SER A C 1
ATOM 514 O O . SER A 1 71 ? -5.209 9.334 0.840 1.00 90.38 71 SER A O 1
ATOM 516 N N . ALA A 1 72 ? -3.556 8.070 -0.030 1.00 92.50 72 ALA A N 1
ATOM 517 C CA . ALA A 1 72 ? -2.896 9.133 -0.768 1.00 92.50 72 ALA A CA 1
ATOM 518 C C . ALA A 1 72 ? -2.133 8.549 -1.955 1.00 92.50 72 ALA A C 1
ATOM 520 O O . ALA A 1 72 ? -1.579 7.452 -1.859 1.00 92.50 72 ALA A O 1
ATOM 521 N N . ASP A 1 73 ? -2.073 9.323 -3.028 1.00 92.69 73 ASP A N 1
ATOM 522 C CA . ASP A 1 73 ? -1.229 9.065 -4.186 1.00 92.69 73 ASP A CA 1
ATOM 523 C C . ASP A 1 73 ? 0.040 9.914 -4.084 1.00 92.69 73 ASP A C 1
ATOM 525 O O . ASP A 1 73 ? 0.005 11.056 -3.608 1.00 92.69 73 ASP A O 1
ATOM 529 N N . SER A 1 74 ? 1.176 9.357 -4.499 1.00 93.38 74 SER A N 1
ATOM 530 C CA . SER A 1 74 ? 2.367 10.163 -4.752 1.00 93.38 74 SER A CA 1
ATOM 531 C C . SER A 1 74 ? 2.142 11.067 -5.960 1.00 93.38 74 SER A C 1
ATOM 533 O O . SER A 1 74 ? 1.203 10.894 -6.735 1.00 93.38 74 SER A O 1
ATOM 535 N N . VAL A 1 75 ? 3.061 12.008 -6.159 1.00 90.81 75 VAL A N 1
ATOM 536 C CA . VAL A 1 75 ? 3.195 12.657 -7.465 1.00 90.81 75 VAL A CA 1
ATOM 537 C C . VAL A 1 75 ? 3.454 11.607 -8.549 1.00 90.81 75 VAL A C 1
ATOM 539 O O . VAL A 1 75 ? 4.039 10.557 -8.266 1.00 90.81 75 VAL A O 1
ATOM 542 N N . GLU A 1 76 ? 3.006 11.896 -9.767 1.00 89.75 76 GLU A N 1
ATOM 543 C CA . GLU A 1 76 ? 3.386 11.135 -10.955 1.00 89.75 76 GLU A CA 1
ATOM 544 C C . GLU A 1 76 ? 4.770 11.596 -11.404 1.00 89.75 76 GLU A C 1
ATOM 546 O O . GLU A 1 76 ? 4.992 12.791 -11.614 1.00 89.75 76 GLU A O 1
ATOM 551 N N . SER A 1 77 ? 5.718 10.664 -11.467 1.00 86.81 77 SER A N 1
ATOM 552 C CA . SER A 1 77 ? 7.067 10.940 -11.958 1.00 86.81 77 SER A CA 1
ATOM 553 C C . SER A 1 77 ? 7.767 9.674 -12.438 1.00 86.81 77 SER A C 1
ATOM 555 O O . SER A 1 77 ? 7.454 8.581 -11.966 1.00 86.81 77 SER A O 1
ATOM 557 N N . SER A 1 78 ? 8.754 9.837 -13.316 1.00 84.50 78 SER A N 1
ATOM 558 C CA . SER A 1 78 ? 9.649 8.787 -13.822 1.00 84.50 78 SER A CA 1
ATOM 559 C C . SER A 1 78 ? 10.852 8.507 -12.897 1.00 84.50 78 SER A C 1
ATOM 561 O O . SER A 1 78 ? 11.962 8.235 -13.357 1.00 84.50 78 SER A O 1
ATOM 563 N N . ILE A 1 79 ? 10.705 8.722 -11.587 1.00 85.06 79 ILE A N 1
ATOM 564 C CA . ILE A 1 79 ? 11.745 8.446 -10.582 1.00 85.06 79 ILE A CA 1
ATOM 565 C C . ILE A 1 79 ? 11.138 7.688 -9.403 1.00 85.06 79 ILE A C 1
ATOM 567 O O . ILE A 1 79 ? 9.939 7.455 -9.342 1.00 85.06 79 ILE A O 1
ATOM 571 N N . ASN A 1 80 ? 11.957 7.320 -8.416 1.00 88.38 80 ASN A N 1
ATOM 572 C CA . ASN A 1 80 ? 11.472 6.665 -7.202 1.00 88.38 80 ASN A CA 1
ATOM 573 C C . ASN A 1 80 ? 10.389 7.495 -6.502 1.00 88.38 80 ASN A C 1
ATOM 575 O O . ASN A 1 80 ? 10.649 8.602 -6.026 1.00 88.38 80 ASN A O 1
ATOM 579 N N . ASN A 1 81 ? 9.201 6.910 -6.373 1.00 91.38 81 ASN A N 1
ATOM 580 C CA . ASN A 1 81 ? 8.043 7.558 -5.780 1.00 91.38 81 ASN A CA 1
ATOM 581 C C . ASN A 1 81 ? 7.759 7.043 -4.366 1.00 91.38 81 ASN A C 1
ATOM 583 O O . ASN A 1 81 ? 7.900 5.857 -4.052 1.00 91.38 81 ASN A O 1
ATOM 587 N N . GLY A 1 82 ? 7.297 7.949 -3.508 1.00 92.81 82 GLY A N 1
ATOM 588 C CA . GLY A 1 82 ? 6.866 7.626 -2.156 1.00 92.81 82 GLY A CA 1
ATOM 589 C C . GLY A 1 82 ? 5.804 8.588 -1.650 1.00 92.81 82 GLY A C 1
ATOM 590 O O . GLY A 1 82 ? 5.741 9.743 -2.067 1.00 92.81 82 GLY A O 1
ATOM 591 N N . VAL A 1 83 ? 4.958 8.096 -0.750 1.00 94.69 83 VAL A N 1
ATOM 592 C CA . VAL A 1 83 ? 3.878 8.874 -0.147 1.00 94.69 83 VAL A CA 1
ATOM 593 C C . VAL A 1 83 ? 3.589 8.380 1.265 1.00 94.69 83 VAL A C 1
ATOM 595 O O . VAL A 1 83 ? 3.674 7.188 1.565 1.00 94.69 83 VAL A O 1
ATOM 598 N N . SER A 1 84 ? 3.226 9.316 2.134 1.00 94.06 84 SER A N 1
ATOM 599 C CA . SER A 1 84 ? 2.767 9.049 3.492 1.00 94.06 84 SER A CA 1
ATOM 600 C C . SER A 1 84 ? 1.336 9.548 3.662 1.00 94.06 84 SER A C 1
ATOM 602 O O . SER A 1 84 ? 1.002 10.640 3.207 1.00 94.06 84 SER A O 1
ATOM 604 N N . VAL A 1 85 ? 0.502 8.786 4.371 1.00 93.31 85 VAL A N 1
ATOM 605 C CA . VAL A 1 85 ? -0.843 9.227 4.769 1.00 93.31 85 VAL A CA 1
ATOM 606 C C . VAL A 1 85 ? -1.108 8.941 6.243 1.00 93.31 85 VAL A C 1
ATOM 608 O O . VAL A 1 85 ? -0.901 7.830 6.738 1.00 93.31 85 VAL A O 1
ATOM 611 N N . ALA A 1 86 ? -1.550 9.976 6.957 1.00 94.00 86 ALA A N 1
ATOM 612 C CA . ALA A 1 86 ? -1.821 9.914 8.384 1.00 94.00 86 ALA A CA 1
ATOM 613 C C . ALA A 1 86 ? -3.239 9.407 8.672 1.00 94.00 86 ALA A C 1
ATOM 615 O O . ALA A 1 86 ? -4.202 9.760 7.990 1.00 94.00 86 ALA A O 1
ATOM 616 N N . CYS A 1 87 ? -3.364 8.622 9.737 1.00 93.19 87 CYS A N 1
ATOM 617 C CA . CYS A 1 87 ? -4.642 8.317 10.355 1.00 93.19 87 CYS A CA 1
ATOM 618 C C . CYS A 1 87 ? -5.233 9.571 11.025 1.00 93.19 87 CYS A C 1
ATOM 620 O O . CYS A 1 87 ? -4.480 10.400 11.548 1.00 93.19 87 CYS A O 1
ATOM 622 N N . PRO A 1 88 ? -6.571 9.705 11.075 1.00 92.38 88 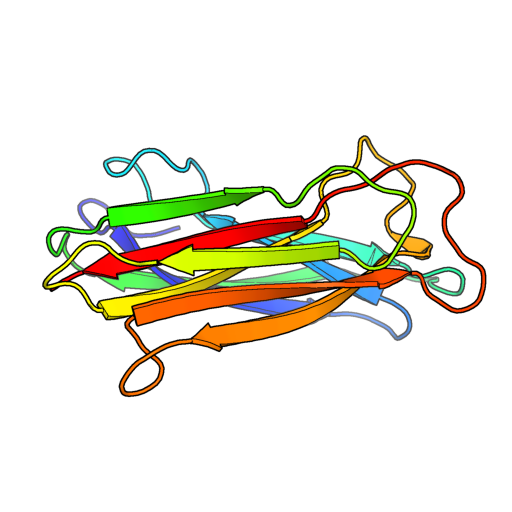PRO A N 1
ATOM 623 C CA . PRO A 1 88 ? -7.223 10.776 11.819 1.00 92.38 88 PRO A CA 1
ATOM 624 C C . PRO A 1 88 ? -6.804 10.807 13.293 1.00 92.38 88 PRO A C 1
ATOM 626 O O . PRO A 1 88 ? -6.499 9.772 13.897 1.00 92.38 88 PRO A O 1
ATOM 629 N N . ALA A 1 89 ? -6.835 11.998 13.895 1.00 90.62 89 ALA A N 1
ATOM 630 C CA . ALA A 1 89 ? -6.548 12.166 15.316 1.00 90.62 89 ALA A CA 1
ATOM 631 C C . ALA A 1 89 ? -7.436 11.244 16.173 1.00 90.62 89 ALA A C 1
ATOM 633 O O . ALA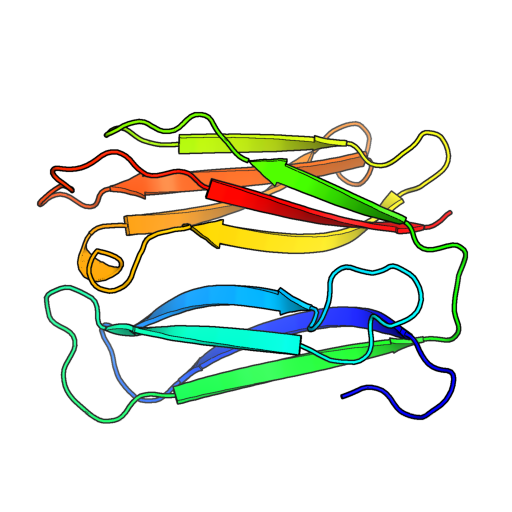 A 1 89 ? -8.634 11.119 15.929 1.00 90.62 89 ALA A O 1
ATOM 634 N N . GLY A 1 90 ? -6.836 10.597 17.175 1.00 89.75 90 GLY A N 1
ATOM 635 C CA . GLY A 1 90 ? -7.536 9.643 18.042 1.00 89.75 90 GLY A CA 1
ATOM 636 C C . GLY A 1 90 ? -7.696 8.234 17.463 1.00 89.75 90 GLY A C 1
ATOM 637 O O . GLY A 1 90 ? -8.324 7.411 18.112 1.00 89.75 90 GLY A O 1
ATOM 638 N N . THR A 1 91 ? -7.117 7.940 16.293 1.00 90.88 91 THR A N 1
ATOM 639 C CA . THR A 1 91 ? -7.107 6.591 15.704 1.00 90.88 91 THR A CA 1
ATOM 640 C C . THR A 1 91 ? -5.682 6.076 15.496 1.00 90.88 91 THR A C 1
ATOM 642 O O . THR A 1 91 ? -4.720 6.852 15.440 1.00 90.88 91 THR A O 1
ATOM 645 N N . LYS A 1 92 ? -5.534 4.755 15.401 1.00 91.44 92 LYS A N 1
ATOM 646 C CA . LYS A 1 92 ? -4.286 4.048 15.105 1.00 91.44 92 LYS A CA 1
ATOM 647 C C . LYS A 1 92 ? -4.431 3.191 13.863 1.00 91.44 92 LYS A C 1
ATOM 649 O O . LYS A 1 92 ? -5.529 2.800 13.484 1.00 91.44 92 LYS A O 1
ATOM 654 N N . VAL A 1 93 ? -3.305 2.894 13.228 1.00 90.31 93 VAL A N 1
ATOM 655 C CA . VAL A 1 93 ? -3.245 1.972 12.100 1.00 90.31 93 VAL A CA 1
ATOM 656 C C . VAL A 1 93 ? -3.523 0.554 12.591 1.00 90.31 93 VAL A C 1
ATOM 658 O O . VAL A 1 93 ? -2.775 0.014 13.399 1.00 90.31 93 VAL A O 1
ATOM 661 N N . HIS A 1 94 ? -4.553 -0.080 12.041 1.00 86.56 94 HIS A N 1
ATOM 662 C CA . HIS A 1 94 ? -4.767 -1.526 12.168 1.00 86.56 94 HIS A CA 1
ATOM 663 C C . HIS A 1 94 ? -4.197 -2.284 10.966 1.00 86.56 94 HIS A C 1
ATOM 665 O O . HIS A 1 94 ? -3.992 -3.498 11.014 1.00 86.56 94 HIS A O 1
ATOM 671 N N . ARG A 1 95 ? -3.971 -1.566 9.861 1.00 83.19 95 ARG A N 1
ATOM 672 C CA . ARG A 1 95 ? -3.677 -2.132 8.553 1.00 83.19 95 ARG A CA 1
ATOM 673 C C . ARG A 1 95 ? -3.024 -1.115 7.639 1.00 83.19 95 ARG A C 1
ATOM 675 O O . ARG A 1 95 ? -3.492 0.016 7.561 1.00 83.19 95 ARG A O 1
ATOM 682 N N . VAL A 1 96 ? -2.082 -1.586 6.833 1.00 86.25 96 VAL A N 1
ATOM 683 C CA . VAL A 1 96 ? -1.513 -0.842 5.710 1.00 86.25 96 VAL A CA 1
ATOM 684 C C . VAL A 1 96 ? -1.619 -1.625 4.412 1.00 86.25 96 VAL A C 1
ATOM 686 O O . VAL A 1 96 ? -1.736 -2.854 4.415 1.00 86.25 96 VAL A O 1
ATOM 689 N N . GLY A 1 97 ? -1.527 -0.917 3.300 1.00 83.88 97 GLY A N 1
ATOM 690 C CA . GLY A 1 97 ? -1.159 -1.509 2.032 1.00 83.88 97 GLY A CA 1
ATOM 691 C C . GLY A 1 97 ? -0.758 -0.455 1.019 1.00 83.88 97 GLY A C 1
ATOM 692 O O . GLY A 1 97 ? -0.817 0.748 1.272 1.00 83.88 97 GLY A O 1
ATOM 693 N N . ALA A 1 98 ? -0.319 -0.956 -0.124 1.00 85.12 98 ALA A N 1
ATOM 694 C CA . ALA A 1 98 ? 0.167 -0.146 -1.215 1.00 85.12 98 ALA A CA 1
ATOM 695 C C . ALA A 1 98 ? -0.120 -0.832 -2.543 1.00 85.12 98 ALA A C 1
ATOM 697 O O . ALA A 1 98 ? -0.233 -2.063 -2.611 1.00 85.12 98 ALA A O 1
ATOM 698 N N . PHE A 1 99 ? -0.191 -0.031 -3.590 1.00 83.88 99 PHE A N 1
ATOM 699 C CA . PHE A 1 99 ? -0.014 -0.502 -4.950 1.00 83.88 99 PHE A CA 1
ATOM 700 C C . PHE A 1 99 ? 0.695 0.574 -5.758 1.00 83.88 99 PHE A C 1
ATOM 702 O O . PHE A 1 99 ? 0.547 1.763 -5.495 1.00 83.88 99 PHE A O 1
ATOM 709 N N . ILE A 1 100 ? 1.494 0.150 -6.723 1.00 83.50 100 ILE A N 1
ATOM 710 C CA . ILE A 1 100 ? 1.910 1.038 -7.807 1.00 83.50 100 ILE A CA 1
ATOM 711 C C . ILE A 1 100 ? 0.704 1.131 -8.746 1.00 83.50 100 ILE A C 1
ATOM 713 O O . ILE A 1 100 ? 0.001 0.132 -8.898 1.00 83.50 100 ILE A O 1
ATOM 717 N N . ASN A 1 101 ? 0.407 2.289 -9.324 1.00 76.94 101 ASN A N 1
ATOM 718 C CA . ASN A 1 101 ? -0.704 2.434 -10.260 1.00 76.94 101 ASN A CA 1
ATOM 719 C C . ASN A 1 101 ? -0.165 2.680 -11.665 1.00 76.94 101 ASN A C 1
ATOM 721 O O . ASN A 1 101 ? 0.587 3.624 -11.887 1.00 76.94 101 ASN A O 1
ATOM 725 N N . LEU A 1 102 ? -0.548 1.809 -12.593 1.00 67.44 102 LEU A N 1
ATOM 726 C CA . LEU A 1 102 ? -0.167 1.858 -13.992 1.00 67.44 102 LEU A CA 1
ATOM 727 C C . LEU A 1 102 ? -1.304 1.271 -14.828 1.00 67.44 102 LEU A C 1
ATOM 729 O O . LEU A 1 102 ? -1.836 0.201 -14.511 1.00 67.44 102 LEU A O 1
ATOM 733 N N . GLY A 1 103 ? -1.652 1.930 -15.930 1.00 54.28 103 GLY A N 1
ATOM 734 C CA . GLY A 1 103 ? -2.417 1.287 -16.992 1.00 54.28 103 GLY A CA 1
ATOM 735 C C . GLY A 1 103 ? -1.580 0.140 -17.562 1.00 54.28 103 GLY A C 1
ATOM 736 O O . GLY A 1 103 ? -0.579 0.401 -18.203 1.00 54.28 103 GLY A O 1
ATOM 737 N N . PHE A 1 104 ? -1.950 -1.098 -17.221 1.00 55.00 104 PHE A N 1
ATOM 738 C CA . PHE A 1 104 ? -1.511 -2.401 -17.752 1.00 55.00 104 PHE A CA 1
ATOM 739 C C . PHE A 1 104 ? -0.233 -2.425 -18.621 1.00 55.00 104 PHE A C 1
ATOM 741 O O . PHE A 1 104 ? -0.278 -1.937 -19.740 1.00 55.00 104 PHE A O 1
ATOM 748 N N . GLU A 1 105 ? 0.828 -3.083 -18.112 1.00 54.47 105 GLU A N 1
ATOM 749 C CA . GLU A 1 105 ? 2.119 -3.494 -18.749 1.00 54.47 105 GLU A CA 1
ATOM 750 C C . GLU A 1 105 ? 3.407 -3.096 -17.980 1.00 54.47 105 GLU A C 1
ATOM 752 O O . GLU A 1 105 ? 4.333 -3.909 -17.950 1.00 54.47 105 GLU A O 1
ATOM 757 N N . PRO A 1 106 ? 3.512 -1.969 -17.248 1.00 62.28 106 PRO A N 1
ATOM 758 C CA . PRO A 1 106 ? 4.822 -1.508 -16.766 1.00 62.28 106 PRO A CA 1
ATOM 759 C C . PRO A 1 106 ? 5.242 -1.997 -15.380 1.00 62.28 106 PRO A C 1
ATOM 761 O O . PRO A 1 106 ? 6.219 -1.550 -14.784 1.00 62.28 106 PRO A O 1
ATOM 764 N N . TRP A 1 107 ? 4.534 -3.003 -14.876 1.00 65.50 107 TRP A N 1
ATOM 765 C CA . TRP A 1 107 ? 4.804 -3.629 -13.587 1.00 65.50 107 TRP A CA 1
ATOM 766 C C . TRP A 1 107 ? 6.170 -4.295 -13.504 1.00 65.50 107 TRP A C 1
ATOM 768 O O . TRP A 1 107 ? 6.617 -4.583 -12.400 1.00 65.50 107 TRP A O 1
ATOM 778 N N . ARG A 1 108 ? 6.811 -4.580 -14.642 1.00 72.00 108 ARG A N 1
ATOM 779 C CA . ARG A 1 108 ? 8.055 -5.353 -14.707 1.00 72.00 108 ARG A CA 1
ATOM 780 C C . ARG A 1 108 ? 9.211 -4.578 -14.089 1.00 72.00 108 ARG A C 1
ATOM 782 O O . ARG A 1 108 ? 9.822 -5.119 -13.181 1.00 72.00 108 ARG A O 1
ATOM 789 N N . HIS A 1 109 ? 9.310 -3.284 -14.377 1.00 79.88 109 HIS A N 1
ATOM 790 C CA . HIS A 1 109 ? 10.395 -2.432 -13.891 1.00 79.88 109 HIS A CA 1
ATOM 791 C C . HIS A 1 109 ? 10.144 -1.832 -12.507 1.00 79.88 109 HIS A C 1
ATOM 793 O O . HIS A 1 109 ? 11.054 -1.285 -11.906 1.00 79.88 109 HIS A O 1
ATOM 799 N N . LEU A 1 110 ? 8.924 -1.901 -11.962 1.00 82.88 110 LEU A N 1
ATOM 800 C CA . LEU A 1 110 ? 8.580 -1.190 -10.724 1.00 82.88 110 LEU A CA 1
ATOM 801 C C . LEU A 1 110 ? 8.396 -2.130 -9.535 1.00 82.88 110 LEU A C 1
ATOM 803 O O . LEU A 1 110 ? 7.725 -3.161 -9.624 1.00 82.88 110 LEU A O 1
ATOM 807 N N . HIS A 1 111 ? 8.968 -1.773 -8.389 1.00 82.88 111 HIS A N 1
ATOM 808 C CA . HIS A 1 111 ? 8.952 -2.608 -7.189 1.00 82.88 111 HIS A CA 1
ATOM 809 C C . HIS A 1 111 ? 8.584 -1.793 -5.952 1.00 82.88 111 HIS A C 1
ATOM 811 O O . HIS A 1 111 ? 9.189 -0.755 -5.676 1.00 82.88 111 HIS A O 1
ATOM 817 N N . LEU A 1 112 ? 7.620 -2.303 -5.176 1.00 84.25 112 LEU A N 1
ATOM 818 C CA . LEU A 1 112 ? 7.333 -1.813 -3.829 1.00 84.25 112 LEU A CA 1
ATOM 819 C C . LEU A 1 112 ? 8.488 -2.186 -2.896 1.00 84.25 112 LEU A C 1
ATOM 821 O O . LEU A 1 112 ? 8.749 -3.366 -2.666 1.00 84.25 112 LEU A O 1
ATOM 825 N N . ASN A 1 113 ? 9.128 -1.176 -2.312 1.00 84.12 113 ASN A N 1
ATOM 826 C CA . ASN A 1 113 ? 10.287 -1.363 -1.432 1.00 84.12 113 ASN A CA 1
ATOM 827 C C . ASN A 1 113 ? 9.938 -1.208 0.028 1.00 84.12 113 ASN A C 1
ATOM 829 O O . ASN A 1 113 ? 10.571 -1.805 0.898 1.00 84.12 113 ASN A O 1
ATOM 833 N N . ARG A 1 114 ? 8.950 -0.362 0.302 1.00 87.00 114 ARG A N 1
ATOM 834 C CA . ARG A 1 114 ? 8.548 -0.041 1.655 1.00 87.00 114 ARG A CA 1
ATOM 835 C C . ARG A 1 114 ? 7.045 0.084 1.711 1.00 87.00 114 ARG A C 1
ATOM 837 O O . ARG A 1 114 ? 6.450 0.855 0.969 1.00 87.00 114 ARG A O 1
ATOM 844 N N . VAL A 1 115 ? 6.466 -0.659 2.641 1.00 88.12 115 VAL A N 1
ATOM 845 C CA . VAL A 1 115 ? 5.121 -0.435 3.160 1.00 88.12 115 VAL A CA 1
ATOM 846 C C . VAL A 1 115 ? 5.274 -0.468 4.673 1.00 88.12 115 VAL A C 1
ATOM 848 O O . VAL A 1 115 ? 5.259 -1.528 5.296 1.00 88.12 115 VAL A O 1
ATOM 851 N N . GLY A 1 116 ? 5.572 0.698 5.236 1.00 87.62 116 GLY A N 1
ATOM 852 C CA . GLY A 1 116 ? 5.928 0.879 6.635 1.00 87.62 116 GLY A CA 1
ATOM 853 C C . GLY A 1 116 ? 4.880 1.676 7.395 1.00 87.62 116 GLY A C 1
ATOM 854 O O . GLY A 1 116 ? 4.036 2.355 6.818 1.00 87.62 116 GLY A O 1
ATOM 855 N N . LEU A 1 117 ? 4.948 1.601 8.718 1.00 90.25 117 LEU A N 1
ATOM 856 C CA . LEU A 1 117 ? 4.169 2.457 9.602 1.00 90.25 117 LEU A CA 1
ATOM 857 C C . LEU A 1 117 ? 5.001 3.691 9.972 1.00 90.25 117 LEU A C 1
ATOM 859 O O . LEU A 1 117 ? 6.215 3.568 10.140 1.00 90.25 117 LEU A O 1
ATOM 863 N N . PHE A 1 118 ? 4.377 4.860 10.151 1.00 83.88 118 PHE A N 1
ATOM 864 C CA . PHE A 1 118 ? 5.095 6.073 10.576 1.00 83.88 118 PHE A CA 1
ATOM 865 C C . PHE A 1 118 ? 4.418 6.845 11.721 1.00 83.88 118 PHE A C 1
ATOM 867 O O . PHE A 1 118 ? 3.243 6.645 12.049 1.00 83.88 118 PHE A O 1
ATOM 874 N N . GLY A 1 119 ? 5.212 7.742 12.321 1.00 72.25 119 GLY A N 1
ATOM 875 C CA . GLY A 1 119 ? 4.873 8.671 13.408 1.00 72.25 119 GLY A CA 1
ATOM 876 C C . GLY A 1 119 ? 4.909 8.060 14.824 1.00 72.25 119 GLY A C 1
ATOM 877 O O . GLY A 1 119 ? 5.488 6.985 15.004 1.00 72.25 119 GLY A O 1
ATOM 878 N N . PRO A 1 120 ? 4.389 8.747 15.865 1.00 59.81 120 PRO A N 1
ATOM 879 C CA . PRO A 1 120 ? 4.612 8.371 17.265 1.00 59.81 120 PRO A CA 1
ATOM 880 C C . PRO A 1 120 ? 4.118 6.956 17.594 1.00 59.81 120 PRO A C 1
ATOM 882 O O . PRO A 1 120 ? 2.938 6.640 17.423 1.00 59.81 120 PRO A O 1
ATOM 885 N N . GLY A 1 121 ? 5.029 6.101 18.072 1.00 70.62 121 GLY A N 1
ATOM 886 C CA . GLY A 1 121 ? 4.748 4.686 18.343 1.00 70.62 121 GLY A CA 1
ATOM 887 C C . GLY A 1 121 ? 4.532 3.828 17.088 1.00 70.62 121 GLY A C 1
ATOM 888 O O . GLY A 1 121 ? 4.025 2.721 17.212 1.00 70.62 121 GLY A O 1
ATOM 889 N N . ALA A 1 122 ? 4.889 4.338 15.901 1.00 74.88 122 ALA A N 1
ATOM 890 C CA . ALA A 1 122 ? 4.774 3.667 14.606 1.00 74.88 122 ALA A CA 1
ATOM 891 C C . ALA A 1 122 ? 3.357 3.159 14.283 1.00 74.88 122 ALA A C 1
ATOM 893 O O . ALA A 1 122 ? 3.205 2.079 13.735 1.00 74.88 122 ALA A O 1
ATOM 894 N N . LEU A 1 123 ? 2.305 3.910 14.632 1.00 87.56 123 LEU A N 1
ATOM 895 C CA . LEU A 1 123 ? 0.909 3.523 14.359 1.00 87.56 123 LEU A CA 1
ATOM 896 C C . LEU A 1 123 ? 0.011 4.710 13.978 1.00 87.56 123 LEU A C 1
ATOM 898 O O . LEU A 1 123 ? -1.208 4.611 14.066 1.00 87.56 123 LEU A O 1
ATOM 902 N N . SER A 1 124 ? 0.577 5.855 13.595 1.00 92.31 124 SER A N 1
ATOM 903 C CA . SER A 1 124 ? -0.206 7.048 13.225 1.00 92.31 124 SER A CA 1
ATOM 904 C C . SER A 1 124 ? -0.436 7.204 11.725 1.00 92.31 124 SER A C 1
ATOM 906 O O . SER A 1 124 ? -1.119 8.137 11.321 1.00 92.31 124 SER A O 1
ATOM 908 N N . GLY A 1 125 ? 0.108 6.318 10.898 1.00 92.06 125 GLY A N 1
ATOM 909 C CA . GLY A 1 125 ? -0.104 6.342 9.458 1.00 92.06 125 GLY A CA 1
ATOM 910 C C . GLY A 1 125 ? 0.733 5.299 8.732 1.00 92.06 125 GLY A C 1
ATOM 911 O O . GLY A 1 125 ? 1.465 4.525 9.357 1.00 92.06 125 GLY A O 1
ATOM 912 N N . VAL A 1 126 ? 0.622 5.304 7.408 1.00 92.56 126 VAL A N 1
ATOM 913 C CA . VAL A 1 126 ? 1.396 4.451 6.502 1.00 92.56 126 VAL A CA 1
ATOM 914 C C . VAL A 1 126 ? 2.329 5.283 5.637 1.00 92.56 126 VAL A C 1
ATOM 916 O O . VAL A 1 126 ? 1.945 6.330 5.127 1.00 92.56 126 VAL A O 1
ATOM 919 N N . ASP A 1 127 ? 3.545 4.789 5.470 1.00 92.94 127 ASP A N 1
ATOM 920 C CA . ASP A 1 127 ? 4.553 5.339 4.584 1.00 92.94 127 ASP A CA 1
ATOM 921 C C . ASP A 1 127 ? 4.931 4.284 3.542 1.00 92.94 127 ASP A C 1
ATOM 923 O O . ASP A 1 127 ? 5.312 3.155 3.872 1.00 92.94 127 ASP A O 1
ATOM 927 N N . VAL A 1 128 ? 4.787 4.646 2.273 1.00 92.19 128 VAL A N 1
ATOM 928 C CA . VAL A 1 128 ? 5.003 3.763 1.131 1.00 92.19 128 VAL A CA 1
ATOM 929 C C . VAL A 1 128 ? 6.094 4.337 0.252 1.00 92.19 128 VAL A C 1
ATOM 931 O O . VAL A 1 128 ? 6.130 5.538 0.001 1.00 92.19 128 VAL A O 1
ATOM 934 N N . ALA A 1 129 ? 6.967 3.469 -0.247 1.00 91.31 129 ALA A N 1
ATOM 935 C CA . ALA A 1 129 ? 7.889 3.810 -1.316 1.00 91.31 129 ALA A CA 1
ATOM 936 C C . ALA A 1 129 ? 8.023 2.656 -2.306 1.00 91.31 129 ALA A C 1
ATOM 938 O O . ALA A 1 129 ? 8.031 1.479 -1.926 1.00 91.31 129 ALA A O 1
ATOM 939 N N . ALA A 1 130 ? 8.189 3.017 -3.569 1.00 89.12 130 ALA A N 1
ATOM 940 C CA . ALA A 1 130 ? 8.573 2.123 -4.641 1.00 89.12 130 ALA A CA 1
ATOM 941 C C . ALA A 1 130 ? 9.731 2.731 -5.431 1.00 89.12 130 ALA A C 1
ATOM 943 O O . ALA A 1 130 ? 10.036 3.920 -5.321 1.00 89.12 130 ALA A O 1
ATOM 944 N N . HIS A 1 131 ? 10.374 1.896 -6.229 1.00 88.38 131 HIS A N 1
ATOM 945 C CA . HIS A 1 131 ? 11.450 2.302 -7.117 1.00 88.38 131 HIS A CA 1
ATOM 946 C C . HIS A 1 131 ? 11.347 1.572 -8.443 1.00 88.38 131 HIS A C 1
ATOM 948 O O . HIS A 1 131 ? 10.717 0.511 -8.530 1.00 88.38 131 HIS A O 1
ATOM 954 N N . GLU A 1 132 ? 12.012 2.151 -9.428 1.00 87.00 132 GLU A N 1
ATOM 955 C CA . GLU A 1 132 ? 12.345 1.450 -10.654 1.00 87.00 132 GLU A CA 1
ATOM 956 C C . GLU A 1 132 ? 13.528 0.511 -10.411 1.00 87.00 132 GLU A C 1
ATOM 958 O O . GLU A 1 132 ? 14.382 0.752 -9.549 1.00 87.00 132 GLU A O 1
ATOM 963 N N . ASP A 1 133 ? 13.563 -0.575 -11.165 1.00 80.88 133 ASP A N 1
ATOM 964 C CA . ASP A 1 133 ? 14.681 -1.492 -11.222 1.00 80.88 133 ASP A CA 1
ATOM 965 C C . ASP A 1 133 ? 15.848 -0.890 -12.029 1.00 80.88 133 ASP A C 1
ATOM 967 O O . ASP A 1 133 ? 15.843 0.274 -12.427 1.00 80.88 133 ASP A O 1
ATOM 971 N N . GLN A 1 134 ? 16.898 -1.677 -12.262 1.00 80.44 134 GLN A N 1
ATOM 972 C CA . GLN A 1 134 ? 18.099 -1.188 -12.947 1.00 80.44 134 GLN A CA 1
ATOM 973 C C . GLN A 1 134 ? 17.892 -0.917 -14.442 1.00 80.44 134 GLN A C 1
ATOM 975 O O . GLN A 1 134 ? 18.731 -0.253 -15.051 1.00 80.44 134 GLN A O 1
ATOM 980 N N . THR A 1 135 ? 16.831 -1.459 -15.039 1.00 82.06 135 THR A N 1
ATOM 981 C CA . THR A 1 135 ? 16.510 -1.247 -16.454 1.00 82.06 135 THR A CA 1
ATOM 982 C C . THR A 1 135 ? 15.602 -0.040 -16.672 1.00 82.06 135 THR A C 1
ATOM 984 O O . THR A 1 135 ? 15.643 0.543 -17.755 1.00 82.06 135 THR A O 1
ATOM 987 N N . GLY A 1 136 ? 14.913 0.403 -15.615 1.00 79.50 136 GLY A N 1
ATOM 988 C CA . GLY A 1 136 ? 14.170 1.658 -15.566 1.00 79.50 136 GLY A CA 1
ATOM 989 C C . GLY A 1 136 ? 12.820 1.588 -16.273 1.00 79.50 136 GLY A C 1
ATOM 990 O O . GLY A 1 136 ? 12.569 0.714 -17.103 1.00 79.50 136 GLY A O 1
ATOM 991 N N . TYR A 1 137 ? 11.941 2.534 -15.950 1.00 84.06 137 TYR A N 1
ATOM 992 C CA . TYR A 1 137 ? 10.661 2.703 -16.626 1.00 84.06 137 TYR A CA 1
ATOM 993 C C . TYR A 1 137 ? 10.601 4.067 -17.321 1.00 84.06 137 TYR A C 1
ATOM 995 O O . TYR A 1 137 ? 11.047 5.078 -16.793 1.00 84.06 137 TYR A O 1
ATOM 1003 N N . ALA A 1 138 ? 10.118 4.089 -18.565 1.00 81.38 138 ALA A N 1
ATOM 1004 C CA . ALA A 1 138 ? 10.225 5.277 -19.411 1.00 81.38 138 ALA A CA 1
ATOM 1005 C C . ALA A 1 138 ? 9.118 6.317 -19.171 1.00 81.38 138 ALA A C 1
ATOM 1007 O O . ALA A 1 138 ? 9.317 7.480 -19.519 1.00 81.38 138 ALA A O 1
ATOM 1008 N N . ASP A 1 139 ? 7.977 5.911 -18.605 1.00 86.12 139 ASP A N 1
ATOM 1009 C CA . ASP A 1 139 ? 6.832 6.797 -18.383 1.00 86.12 139 ASP A CA 1
ATOM 1010 C C . ASP A 1 139 ? 6.678 7.176 -16.906 1.00 86.12 139 ASP A C 1
ATOM 1012 O O . ASP A 1 139 ? 7.220 6.531 -16.007 1.00 86.12 139 ASP A O 1
ATOM 1016 N N . ASP A 1 140 ? 5.878 8.211 -16.651 1.00 87.62 140 ASP A N 1
ATOM 1017 C CA . ASP A 1 140 ? 5.519 8.605 -15.296 1.00 87.62 140 ASP A CA 1
ATOM 1018 C C . ASP A 1 140 ? 4.607 7.569 -14.630 1.00 87.62 140 ASP A C 1
ATOM 1020 O O . ASP A 1 140 ? 3.739 6.942 -15.247 1.00 87.62 140 ASP A O 1
ATOM 1024 N N . TRP A 1 141 ? 4.797 7.411 -13.327 1.00 87.25 141 TRP A N 1
ATOM 1025 C CA . TRP A 1 141 ? 4.037 6.486 -12.504 1.00 87.25 141 TRP A CA 1
ATOM 1026 C C . TRP A 1 141 ? 3.862 7.051 -11.099 1.00 87.25 141 TRP A C 1
ATOM 1028 O O . TRP A 1 141 ? 4.570 7.971 -10.692 1.00 87.25 141 TRP A O 1
ATOM 1038 N N . HIS A 1 142 ? 2.909 6.509 -10.342 1.00 89.31 142 HIS A N 1
ATOM 1039 C CA . HIS A 1 142 ? 2.710 6.880 -8.943 1.00 89.31 142 HIS A CA 1
ATOM 1040 C C . HIS A 1 142 ? 2.487 5.653 -8.060 1.00 89.31 142 HIS A C 1
ATOM 1042 O O . HIS A 1 142 ? 2.113 4.566 -8.516 1.00 89.31 142 HIS A O 1
ATOM 1048 N N . VAL A 1 143 ? 2.717 5.838 -6.760 1.00 89.62 143 VAL A N 1
ATOM 1049 C CA . VAL A 1 143 ? 2.319 4.879 -5.732 1.00 89.62 143 VAL A CA 1
ATOM 1050 C C . VAL A 1 143 ? 1.079 5.362 -5.013 1.00 89.62 143 VAL A C 1
ATOM 1052 O O . VAL A 1 143 ? 0.968 6.529 -4.652 1.00 89.62 143 VAL A O 1
ATOM 1055 N N . HIS A 1 144 ? 0.186 4.428 -4.733 1.00 89.50 144 HIS A N 1
ATOM 1056 C CA . HIS A 1 144 ? -0.960 4.632 -3.874 1.00 89.50 144 HIS A CA 1
ATOM 1057 C C . HIS A 1 144 ? -0.704 3.965 -2.526 1.00 89.50 144 HIS A C 1
ATOM 1059 O O . HIS A 1 144 ? -0.463 2.754 -2.451 1.00 89.50 144 HIS A O 1
ATOM 1065 N N . ALA A 1 145 ? -0.786 4.739 -1.449 1.00 90.12 145 ALA A N 1
ATOM 1066 C CA . ALA A 1 145 ? -0.774 4.237 -0.083 1.00 90.12 145 ALA A CA 1
ATOM 1067 C C . ALA A 1 145 ? -2.185 4.230 0.489 1.00 90.12 145 ALA A C 1
ATOM 1069 O O . ALA A 1 145 ? -2.961 5.154 0.254 1.00 90.12 145 ALA A O 1
ATOM 1070 N N . TYR A 1 146 ? -2.495 3.236 1.319 1.00 88.81 146 TYR A N 1
ATOM 1071 C CA . TYR A 1 146 ? -3.704 3.270 2.131 1.00 88.81 146 TYR A CA 1
ATOM 1072 C C . TYR A 1 146 ? -3.497 2.642 3.509 1.00 88.81 146 TYR A C 1
ATOM 1074 O O . TYR A 1 146 ? -2.674 1.740 3.701 1.00 88.81 146 TYR A O 1
ATOM 1082 N N . ALA A 1 147 ? -4.303 3.086 4.468 1.00 88.69 147 ALA A N 1
ATOM 1083 C CA . ALA A 1 147 ? -4.400 2.487 5.788 1.00 88.69 147 ALA A CA 1
ATOM 1084 C C . ALA A 1 147 ? -5.859 2.361 6.237 1.00 88.69 147 ALA A C 1
ATOM 1086 O O . ALA A 1 147 ? -6.710 3.173 5.872 1.00 88.69 147 ALA A O 1
ATOM 1087 N N . ILE A 1 148 ? -6.134 1.334 7.045 1.00 87.31 148 ILE A N 1
ATOM 1088 C CA . ILE A 1 148 ? -7.373 1.250 7.826 1.00 87.31 148 ILE A CA 1
ATOM 1089 C C . ILE A 1 148 ? -7.019 1.660 9.249 1.00 87.31 148 ILE A C 1
ATOM 1091 O O . ILE A 1 148 ? -6.199 1.011 9.907 1.00 87.31 148 ILE A O 1
ATOM 1095 N N . CYS A 1 149 ? -7.645 2.737 9.697 1.00 89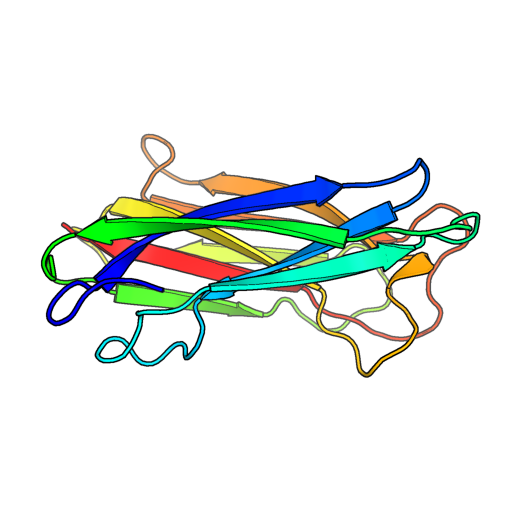.06 149 CYS A N 1
ATOM 1096 C CA . CYS A 1 149 ? -7.464 3.315 11.013 1.00 89.06 149 CYS A CA 1
ATOM 1097 C C . CYS A 1 149 ? -8.714 3.083 11.860 1.00 89.06 149 CYS A C 1
ATOM 1099 O O . CYS A 1 149 ? -9.825 3.119 11.337 1.00 89.06 149 CYS A O 1
ATOM 1101 N N . ALA A 1 150 ? -8.552 2.859 13.155 1.00 86.88 150 ALA A N 1
ATOM 1102 C CA . ALA A 1 150 ? -9.655 2.807 14.111 1.00 86.88 150 ALA A CA 1
ATOM 1103 C C . ALA A 1 150 ? -9.163 3.283 15.492 1.00 86.88 150 ALA A C 1
ATOM 1105 O O . ALA A 1 150 ? -7.947 3.401 15.665 1.00 86.88 150 ALA A O 1
ATOM 1106 N N . PRO A 1 151 ? -10.064 3.653 16.420 1.00 86.75 151 PRO A N 1
ATOM 1107 C CA . PRO A 1 151 ? -9.700 4.099 17.766 1.00 86.75 151 PRO A CA 1
ATOM 1108 C C . PRO A 1 151 ? -8.808 3.116 18.533 1.00 86.75 151 PRO A C 1
ATOM 1110 O O . PRO A 1 151 ? -9.093 1.897 18.483 1.00 86.75 151 PRO A O 1
#

Sequence (151 aa):
MCSEGKRVLGIGGAAVGGHHFKLISIHPHNTLPDVLRGVSATVAPDETGCGRFGAWVYAICSNPIGQHVVSADSVESSINNGVSVACPAGTKVHRVGAFINLGFEPWRHLHLNRVGLFGPGALSGVDVAAHEDQTGYADDWHVHAYAICAP